Protein AF-A0A966NFG0-F1 (afdb_monomer_lite)

Radius of gyration: 23.87 Å; chains: 1; bounding box: 52×28×55 Å

Sequence (102 aa):
METLTPDTLAWAKRIGLTPERVAFLAACPKFTVCGEHMKHKRPVSDNPNKYLMRSGQKWYFRVHSKTSRDTVIPLGFDLEQARKQRDALLAELKAKKVAFTE

Secondary structure (DSSP, 8-state):
-PPPPHHHHHHHHHTT--HHHHHHHHHS-TTSS--S-GGGS---TT-TTTTEEEETTEEEEEE-BSSSPPEEEEEES-HHHHHHHHHHHHHHHHHTT--B--

pLDDT: mean 77.82, std 13.89, range [46.28, 92.75]

Structure (mmCIF, N/CA/C/O backbone):
data_AF-A0A966NFG0-F1
#
_entry.id   AF-A0A966NFG0-F1
#
loop_
_atom_site.group_PDB
_atom_site.id
_atom_site.type_symbol
_atom_site.label_atom_id
_atom_site.label_alt_id
_atom_site.label_comp_id
_atom_site.label_asym_id
_atom_site.label_entity_id
_atom_site.label_seq_id
_atom_site.pdbx_PDB_ins_code
_atom_site.Cartn_x
_atom_site.Cartn_y
_atom_site.Cartn_z
_atom_site.occupancy
_atom_site.B_iso_or_equiv
_atom_site.auth_seq_id
_atom_site.auth_comp_id
_atom_site.auth_asym_id
_atom_site.auth_atom_id
_atom_site.pdbx_PDB_model_num
ATOM 1 N N . MET A 1 1 ? -32.684 -3.497 20.726 1.00 47.69 1 MET A N 1
ATOM 2 C CA . MET A 1 1 ? -31.639 -3.500 21.766 1.00 47.69 1 MET A CA 1
ATOM 3 C C . MET A 1 1 ? -31.597 -4.899 22.333 1.00 47.69 1 MET A C 1
ATOM 5 O O . MET A 1 1 ? -32.629 -5.353 22.808 1.00 47.69 1 MET A O 1
ATOM 9 N N . GLU A 1 2 ? -30.484 -5.611 22.177 1.00 57.62 2 GLU A N 1
ATOM 10 C CA . GLU A 1 2 ? -30.348 -6.940 22.778 1.00 57.62 2 GLU A CA 1
ATOM 11 C C . GLU A 1 2 ? -30.292 -6.774 24.300 1.00 57.62 2 GLU A C 1
ATOM 13 O O . GLU A 1 2 ? -29.455 -6.046 24.832 1.00 57.62 2 GLU A O 1
ATOM 18 N N . THR A 1 3 ? -31.241 -7.379 25.007 1.00 69.81 3 THR A N 1
ATOM 19 C CA . THR A 1 3 ? -31.259 -7.420 26.470 1.00 69.81 3 THR A CA 1
ATOM 20 C C . THR A 1 3 ? -30.075 -8.242 26.964 1.00 69.81 3 THR A C 1
ATOM 22 O O . THR A 1 3 ? -29.937 -9.407 26.593 1.00 69.81 3 THR A O 1
ATOM 25 N N . LEU A 1 4 ? -29.222 -7.637 27.797 1.00 74.50 4 LEU A N 1
ATOM 26 C CA . LEU A 1 4 ? -28.070 -8.308 28.401 1.00 74.50 4 LEU A CA 1
ATOM 27 C C . LEU A 1 4 ? -28.524 -9.556 29.162 1.00 74.50 4 LEU A C 1
ATOM 29 O O . LEU A 1 4 ? -29.369 -9.473 30.053 1.00 74.50 4 LEU A O 1
ATOM 33 N N . THR A 1 5 ? -27.952 -10.707 28.819 1.00 86.12 5 THR A N 1
ATOM 34 C CA . THR A 1 5 ? -28.280 -11.964 29.497 1.00 86.12 5 THR A CA 1
ATOM 35 C C . THR A 1 5 ? -27.640 -12.022 30.893 1.00 86.12 5 THR A C 1
ATOM 37 O O . THR A 1 5 ? -26.601 -11.386 31.121 1.00 86.12 5 THR A O 1
ATOM 40 N N . PRO A 1 6 ? -28.204 -12.803 31.836 1.00 85.38 6 PRO A N 1
ATOM 41 C CA . PRO A 1 6 ? -27.609 -13.013 33.158 1.00 85.38 6 PRO A CA 1
ATOM 42 C C . PRO A 1 6 ? -26.161 -13.523 33.092 1.00 85.38 6 PRO A C 1
ATOM 44 O O . PRO A 1 6 ? -25.313 -13.080 33.868 1.00 85.38 6 PRO A O 1
ATOM 47 N N . ASP A 1 7 ? -25.853 -14.374 32.111 1.00 85.69 7 ASP A N 1
ATOM 48 C CA . ASP A 1 7 ? -24.506 -14.908 31.889 1.00 85.69 7 ASP A CA 1
ATOM 49 C C . ASP A 1 7 ? -23.513 -13.814 31.474 1.00 85.69 7 ASP A C 1
ATOM 51 O O . ASP A 1 7 ? -22.372 -13.78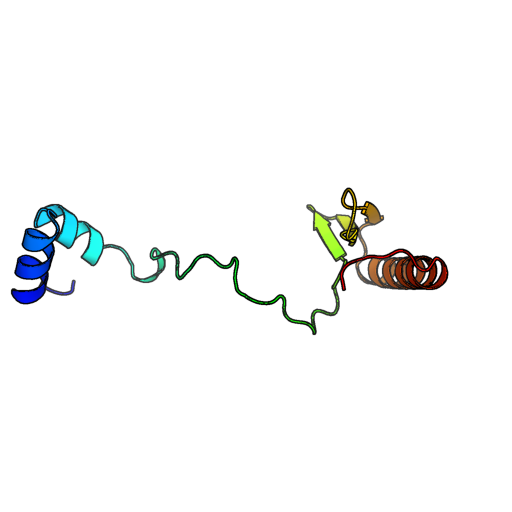4 31.944 1.00 85.69 7 ASP A O 1
ATOM 55 N N . THR A 1 8 ? -23.952 -12.855 30.650 1.00 83.88 8 THR A N 1
ATOM 56 C CA . THR A 1 8 ? -23.137 -11.696 30.256 1.00 83.88 8 THR A CA 1
ATOM 57 C C . THR A 1 8 ? -22.796 -10.819 31.461 1.00 83.88 8 THR A C 1
ATOM 59 O O . THR A 1 8 ? -21.660 -10.357 31.586 1.00 83.88 8 THR A O 1
ATOM 62 N N . LEU A 1 9 ? -23.747 -10.620 32.379 1.00 85.69 9 LEU A N 1
ATOM 63 C CA . LEU A 1 9 ? -23.530 -9.846 33.606 1.00 85.69 9 LEU A CA 1
ATOM 64 C C . LEU A 1 9 ? -22.605 -10.574 34.593 1.00 85.69 9 LEU A C 1
ATOM 66 O O . LEU A 1 9 ? -21.736 -9.943 35.200 1.00 85.69 9 LEU A O 1
ATOM 70 N N . ALA A 1 10 ? -22.735 -11.897 34.720 1.00 88.00 10 ALA A N 1
ATOM 71 C CA . ALA A 1 10 ? -21.852 -12.714 35.551 1.00 88.00 10 ALA A CA 1
ATOM 72 C C . ALA A 1 10 ? -20.404 -12.703 35.029 1.00 88.00 10 ALA A C 1
ATOM 74 O O . ALA A 1 10 ? -19.460 -12.491 35.798 1.00 88.00 10 ALA A O 1
ATOM 75 N N . TRP A 1 11 ? -20.223 -12.856 33.712 1.00 90.00 11 TRP A N 1
ATOM 76 C CA . TRP A 1 11 ? -18.921 -12.716 33.063 1.00 90.00 11 TRP A CA 1
ATOM 77 C C . TRP A 1 11 ? -18.331 -11.318 33.275 1.00 90.00 11 TRP A C 1
ATOM 79 O O . TRP A 1 11 ? -17.175 -11.206 33.684 1.00 90.00 11 TRP A O 1
ATOM 89 N N . ALA A 1 12 ? -19.123 -10.265 33.058 1.00 86.38 12 ALA A N 1
ATOM 90 C CA . ALA A 1 12 ? -18.682 -8.882 33.199 1.00 86.38 12 ALA A CA 1
ATOM 91 C C . ALA A 1 12 ? -18.201 -8.566 34.618 1.00 86.38 12 ALA A C 1
ATOM 93 O O . ALA A 1 12 ? -17.131 -7.981 34.792 1.00 86.38 12 ALA A O 1
ATOM 94 N N . LYS A 1 13 ? -18.939 -9.029 35.634 1.00 89.31 13 LYS A N 1
ATOM 95 C CA . LYS A 1 13 ? -18.539 -8.888 37.038 1.00 89.31 13 LYS A CA 1
ATOM 96 C C . LYS A 1 13 ? -17.199 -9.576 37.310 1.00 89.31 13 LYS A C 1
ATOM 98 O O . LYS A 1 13 ? -16.355 -9.006 37.996 1.00 89.31 13 LYS A O 1
ATOM 103 N N . ARG A 1 14 ? -16.977 -10.768 36.743 1.00 87.81 14 ARG A N 1
ATOM 104 C CA . ARG A 1 14 ? -15.728 -11.532 36.907 1.00 87.81 14 ARG A CA 1
ATOM 105 C C . ARG A 1 14 ? -14.503 -10.798 36.357 1.00 87.81 14 ARG A C 1
ATOM 107 O O . ARG A 1 14 ? -13.420 -10.945 36.909 1.00 87.81 14 ARG A O 1
ATOM 114 N N . ILE A 1 15 ? -14.666 -10.019 35.290 1.00 87.75 15 ILE A N 1
ATOM 115 C CA . ILE A 1 15 ? -13.575 -9.253 34.666 1.00 87.75 15 ILE A CA 1
ATOM 116 C C . ILE A 1 15 ? -13.520 -7.784 35.123 1.00 87.75 15 ILE A C 1
ATOM 118 O O . ILE A 1 15 ? -12.768 -6.997 34.556 1.00 87.75 15 ILE A O 1
ATOM 122 N N . GLY A 1 16 ? -14.310 -7.407 36.135 1.00 88.81 16 GLY A N 1
ATOM 123 C CA . GLY A 1 16 ? -14.290 -6.066 36.727 1.00 88.81 16 GLY A CA 1
ATOM 124 C C . GLY A 1 16 ? -15.015 -4.985 35.918 1.00 88.81 16 GLY A C 1
ATOM 125 O O . GLY A 1 16 ? -14.725 -3.803 36.086 1.00 88.81 16 GLY A O 1
ATOM 126 N N . LEU A 1 17 ? -15.949 -5.354 35.037 1.00 87.44 17 LEU A N 1
ATOM 127 C CA . LEU A 1 17 ? -16.788 -4.396 34.314 1.00 87.44 17 LEU A CA 1
ATOM 128 C C . LEU A 1 17 ? -18.089 -4.117 35.074 1.00 87.44 17 LEU A C 1
ATOM 130 O O . LEU A 1 17 ? -18.750 -5.031 35.569 1.00 87.44 17 LEU A O 1
ATOM 134 N N . THR A 1 18 ? -18.486 -2.845 35.119 1.00 87.62 18 THR A N 1
ATOM 135 C CA . THR A 1 18 ? -19.783 -2.434 35.667 1.00 87.62 18 THR A CA 1
ATOM 136 C C . THR A 1 18 ? -20.917 -2.744 34.679 1.00 87.62 18 THR A C 1
ATOM 138 O O . THR A 1 18 ? -20.693 -2.703 33.465 1.00 87.62 18 THR A O 1
ATOM 141 N N . PRO A 1 19 ? -22.150 -3.008 35.154 1.00 83.31 19 PRO A N 1
ATOM 142 C CA . PRO A 1 19 ? -23.297 -3.274 34.277 1.00 83.31 19 PRO A CA 1
ATOM 143 C C . PRO A 1 19 ? -23.554 -2.160 33.252 1.00 83.31 19 PRO A C 1
ATOM 145 O O . PRO A 1 19 ? -23.838 -2.440 32.090 1.00 83.31 19 PRO A O 1
ATOM 148 N N . GLU A 1 20 ? -23.373 -0.899 33.651 1.00 82.06 20 GLU A N 1
ATOM 149 C CA . GLU A 1 20 ? -23.507 0.276 32.778 1.00 82.06 20 GLU A CA 1
ATOM 150 C C . GLU A 1 20 ? -22.507 0.253 31.616 1.00 82.06 20 GLU A C 1
ATOM 152 O O . GLU A 1 20 ? -22.863 0.520 30.468 1.00 82.06 20 GLU A O 1
ATOM 157 N N . ARG A 1 21 ? -21.255 -0.133 31.892 1.00 81.56 21 ARG A N 1
ATOM 158 C CA . ARG A 1 21 ? -20.209 -0.241 30.870 1.00 81.56 21 ARG A CA 1
ATOM 159 C C . ARG A 1 21 ? -20.505 -1.363 29.879 1.00 81.56 21 ARG A C 1
ATOM 161 O O . ARG A 1 21 ? -20.220 -1.218 28.696 1.00 81.56 21 ARG A O 1
ATOM 168 N N . VAL A 1 22 ? -21.101 -2.460 30.338 1.00 84.38 22 VAL A N 1
ATOM 169 C CA . VAL A 1 22 ? -21.525 -3.570 29.473 1.00 84.38 22 VAL A CA 1
ATOM 170 C C . VAL A 1 22 ? -22.706 -3.157 28.598 1.00 84.38 22 VAL A C 1
ATOM 172 O O . VAL A 1 22 ? -22.699 -3.448 27.406 1.00 84.38 22 VAL A O 1
ATOM 175 N N . ALA A 1 23 ? -23.682 -2.435 29.155 1.00 82.00 23 ALA A N 1
ATOM 176 C CA . ALA A 1 23 ? -24.814 -1.904 28.397 1.00 82.00 23 ALA A CA 1
ATOM 177 C C . ALA A 1 23 ? -24.355 -0.920 27.314 1.00 82.00 23 ALA A C 1
ATOM 179 O O . ALA A 1 23 ? -24.811 -1.008 26.178 1.00 82.00 23 ALA A O 1
ATOM 180 N N . PHE A 1 24 ? -23.390 -0.052 27.632 1.00 81.12 24 PHE A N 1
ATOM 181 C CA . PHE A 1 24 ? -22.753 0.831 26.656 1.00 81.12 24 PHE A CA 1
ATOM 182 C C . PHE A 1 24 ? -22.064 0.048 25.526 1.00 81.12 24 PHE A C 1
ATOM 184 O O . PHE A 1 24 ? -22.287 0.334 24.353 1.00 81.12 24 PHE A O 1
ATOM 191 N N . LEU A 1 25 ? -21.273 -0.978 25.863 1.00 77.00 25 LEU A N 1
ATOM 192 C CA . LEU A 1 25 ? -20.577 -1.812 24.876 1.00 77.00 25 LEU A CA 1
ATOM 193 C C . LEU A 1 25 ? -21.538 -2.638 24.008 1.00 77.00 25 LEU A C 1
ATOM 195 O O . LEU A 1 25 ? -21.275 -2.817 22.824 1.00 77.00 25 LEU A O 1
ATOM 199 N N . ALA A 1 26 ? -22.649 -3.117 24.570 1.00 76.94 26 ALA A N 1
ATOM 200 C CA . ALA A 1 26 ? -23.686 -3.836 23.830 1.00 76.94 26 ALA A CA 1
ATOM 201 C C . ALA A 1 26 ? -24.543 -2.906 22.954 1.00 76.94 26 ALA A C 1
ATOM 203 O O . ALA A 1 26 ? -25.054 -3.327 21.918 1.00 76.94 26 ALA A O 1
ATOM 204 N N . ALA A 1 27 ? -24.692 -1.639 23.351 1.00 77.00 27 ALA A N 1
ATOM 205 C CA . ALA A 1 27 ? -25.375 -0.615 22.567 1.00 77.00 27 ALA A CA 1
ATOM 206 C C . ALA A 1 27 ? -24.513 -0.065 21.417 1.00 77.00 27 ALA A C 1
ATOM 208 O O . ALA A 1 27 ? -25.058 0.545 20.494 1.00 77.00 27 ALA A O 1
ATOM 209 N N . CYS A 1 28 ? -23.189 -0.270 21.443 1.00 71.38 28 CYS A N 1
ATOM 210 C CA . CYS A 1 28 ? -22.325 0.120 20.334 1.00 71.38 28 CYS A CA 1
ATOM 211 C C . CYS A 1 28 ? -22.760 -0.594 19.040 1.00 71.38 28 CYS A C 1
ATOM 213 O O . CYS A 1 28 ? -22.875 -1.822 19.021 1.00 71.38 28 CYS A O 1
ATOM 215 N N . PRO A 1 29 ? -22.966 0.143 17.931 1.00 65.06 29 PRO A N 1
ATOM 216 C CA . PRO A 1 29 ? -23.272 -0.459 16.644 1.00 65.06 29 PRO A CA 1
ATOM 217 C C . PRO A 1 29 ? -22.207 -1.496 16.293 1.00 65.06 29 PRO A C 1
ATOM 219 O O . PRO A 1 29 ? -21.015 -1.210 16.353 1.00 65.06 29 PRO A O 1
ATOM 222 N N . LYS A 1 30 ? -22.627 -2.688 15.865 1.00 57.03 30 LYS A N 1
ATOM 223 C CA . LYS A 1 30 ? -21.762 -3.822 15.479 1.00 57.03 30 LYS A CA 1
ATOM 224 C C . LYS A 1 30 ? -20.597 -3.448 14.535 1.00 57.03 30 LYS A C 1
ATOM 226 O O . LYS A 1 30 ? -19.612 -4.174 14.457 1.00 57.03 30 LYS A O 1
ATOM 231 N N . PHE A 1 31 ? -20.694 -2.311 13.845 1.00 49.25 31 PHE A N 1
ATOM 232 C CA . PHE A 1 31 ? -19.705 -1.771 12.911 1.00 49.25 31 PHE A CA 1
ATOM 233 C C . PHE A 1 31 ? -18.619 -0.875 13.541 1.00 49.25 31 PHE A C 1
ATOM 235 O O . PHE A 1 31 ? -17.700 -0.479 12.831 1.00 49.25 31 PHE A O 1
ATOM 242 N N . THR A 1 32 ? -18.686 -0.545 14.837 1.00 52.50 32 THR A N 1
ATOM 243 C CA . THR A 1 32 ? -17.622 0.207 15.542 1.00 52.50 32 THR A CA 1
ATOM 244 C C . THR A 1 32 ? -16.611 -0.700 16.241 1.00 52.50 32 THR A C 1
ATOM 246 O O . THR A 1 32 ? -15.635 -0.217 16.813 1.00 52.50 32 THR A O 1
ATOM 249 N N . VAL A 1 33 ? -16.811 -2.019 16.191 1.00 52.75 33 VAL A N 1
ATOM 250 C CA . VAL A 1 33 ? -15.781 -2.987 16.566 1.00 52.75 33 VAL A CA 1
ATOM 251 C C . VAL A 1 33 ? -14.722 -2.954 15.467 1.00 52.75 33 VAL A C 1
ATOM 253 O O . VAL A 1 33 ? -14.972 -3.404 14.350 1.00 52.75 33 VAL A O 1
ATOM 256 N N . CYS A 1 34 ? -13.539 -2.409 15.760 1.00 49.72 34 CYS A N 1
ATOM 257 C CA . CYS A 1 34 ? -12.365 -2.595 14.907 1.00 49.72 34 CYS A CA 1
ATOM 258 C C . CYS A 1 34 ? -12.070 -4.101 14.829 1.00 49.72 34 CYS A C 1
ATOM 260 O O . CYS A 1 34 ? -11.436 -4.663 15.720 1.00 49.72 34 CYS A O 1
ATOM 262 N N . GLY A 1 35 ? -12.584 -4.767 13.794 1.00 46.28 35 GLY A N 1
ATOM 263 C CA . GLY A 1 35 ? -12.317 -6.174 13.531 1.00 46.28 35 GLY A CA 1
ATOM 264 C C . GLY A 1 35 ? -10.846 -6.355 13.191 1.00 46.28 35 GLY A C 1
ATOM 265 O O . GLY A 1 35 ? -10.451 -6.004 12.088 1.00 46.28 35 GLY A O 1
ATOM 266 N N . GLU A 1 36 ? -10.086 -6.882 14.154 1.00 54.53 36 GLU A N 1
ATOM 267 C CA . GLU A 1 36 ? -8.663 -7.239 14.094 1.00 54.53 36 GLU A CA 1
ATOM 268 C C . GLU A 1 36 ? -7.697 -6.151 13.577 1.00 54.53 36 GLU A C 1
ATOM 270 O O . GLU A 1 36 ? -7.950 -5.365 12.665 1.00 54.53 36 GLU A O 1
ATOM 275 N N . HIS A 1 37 ? -6.489 -6.118 14.139 1.00 55.72 37 HIS A N 1
ATOM 276 C CA . HIS A 1 37 ? -5.418 -5.327 13.545 1.00 55.72 37 HIS A CA 1
ATOM 277 C C . HIS A 1 37 ? -5.152 -5.862 12.127 1.00 55.72 37 HIS A C 1
ATOM 279 O O . HIS A 1 37 ? -4.583 -6.940 11.968 1.00 55.72 37 HIS A O 1
ATOM 285 N N . MET A 1 38 ? -5.485 -5.089 11.084 1.00 55.72 38 MET A N 1
ATOM 286 C CA . MET A 1 38 ? -5.227 -5.435 9.670 1.00 55.72 38 MET A CA 1
ATOM 287 C C . MET A 1 38 ? -3.734 -5.633 9.322 1.00 55.72 38 MET A C 1
ATOM 289 O O . MET A 1 38 ? -3.395 -5.825 8.158 1.00 55.72 38 MET A O 1
ATOM 293 N N . LYS A 1 39 ? -2.833 -5.640 10.315 1.00 55.44 39 LYS A N 1
ATOM 294 C CA . LYS A 1 39 ? -1.404 -5.947 10.182 1.00 55.44 39 LYS A CA 1
ATOM 295 C C . LYS A 1 39 ? -1.126 -7.304 9.522 1.00 55.44 39 LYS A C 1
ATOM 297 O O . LYS A 1 39 ? -0.061 -7.453 8.937 1.00 55.44 39 LYS A O 1
ATOM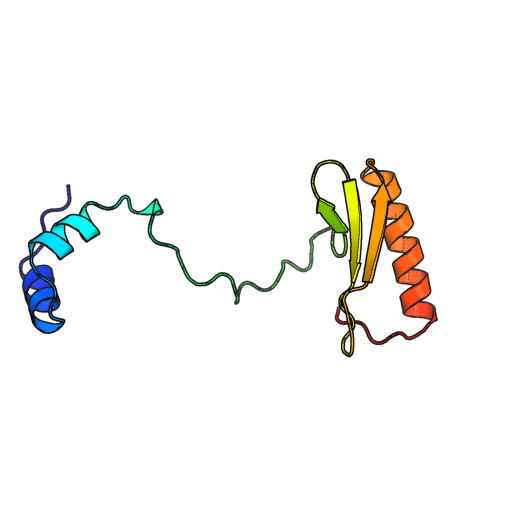 302 N N . HIS A 1 40 ? -2.045 -8.271 9.606 1.00 51.06 40 HIS A N 1
ATOM 303 C CA . HIS A 1 40 ? -1.820 -9.639 9.113 1.00 51.06 40 HIS A CA 1
ATOM 304 C C . HIS A 1 40 ? -2.507 -9.969 7.783 1.00 51.06 40 HIS A C 1
ATOM 306 O O . HIS A 1 40 ? -2.292 -11.059 7.250 1.00 51.06 40 HIS A O 1
ATOM 312 N N . LYS A 1 41 ? -3.305 -9.057 7.208 1.00 56.09 41 LYS A N 1
ATOM 313 C CA . LYS A 1 41 ? -3.843 -9.287 5.863 1.00 56.09 41 LYS A CA 1
ATOM 314 C C . LYS A 1 41 ? -2.688 -9.199 4.870 1.00 56.09 41 LYS A C 1
ATOM 316 O O . LYS A 1 41 ? -2.149 -8.119 4.638 1.00 56.09 41 LYS A O 1
ATOM 321 N N . ARG A 1 42 ? -2.297 -10.347 4.302 1.00 54.53 42 ARG A N 1
ATOM 322 C CA . ARG A 1 42 ? -1.332 -10.387 3.199 1.00 54.53 42 ARG A CA 1
ATOM 323 C C . ARG A 1 42 ? -1.857 -9.468 2.089 1.00 54.53 42 ARG A C 1
ATOM 325 O O . ARG A 1 42 ? -3.023 -9.613 1.715 1.00 54.53 42 ARG A O 1
ATOM 332 N N . PRO A 1 43 ? -1.057 -8.510 1.592 1.00 56.53 43 PRO A N 1
ATOM 333 C CA . PRO A 1 43 ? -1.473 -7.685 0.471 1.00 56.53 43 PRO A CA 1
ATOM 334 C C . PRO A 1 43 ? -1.824 -8.604 -0.700 1.00 56.53 43 PRO A C 1
ATOM 336 O O . PRO A 1 43 ? -1.067 -9.517 -1.027 1.00 56.53 43 PRO A O 1
ATOM 339 N N . VAL A 1 44 ? -3.005 -8.388 -1.279 1.00 58.62 44 VAL A N 1
ATOM 340 C CA . VAL A 1 44 ? -3.517 -9.167 -2.410 1.00 58.62 44 VAL A CA 1
ATOM 341 C C . VAL A 1 44 ? -2.490 -9.081 -3.541 1.00 58.62 44 VAL A C 1
ATOM 343 O O . VAL A 1 44 ? -2.211 -7.990 -4.043 1.00 58.62 44 VAL A O 1
ATOM 346 N N . SER A 1 45 ? -1.891 -10.221 -3.897 1.00 58.16 45 SER A N 1
ATOM 347 C CA . SER A 1 45 ? -0.804 -10.316 -4.882 1.00 58.16 45 SER A CA 1
ATOM 348 C C . SER A 1 45 ? -1.218 -9.859 -6.282 1.00 58.16 45 SER A C 1
ATOM 350 O O . SER A 1 45 ? -0.357 -9.452 -7.054 1.00 58.16 45 SER A O 1
ATOM 352 N N . ASP A 1 46 ? -2.522 -9.846 -6.567 1.00 66.06 46 ASP A N 1
ATOM 353 C CA . ASP A 1 46 ? -3.098 -9.495 -7.870 1.00 66.06 46 ASP A CA 1
ATOM 354 C C . ASP A 1 46 ? -3.443 -8.010 -8.029 1.00 66.06 46 ASP A C 1
ATOM 356 O O . ASP A 1 46 ? -4.178 -7.635 -8.939 1.00 66.06 46 ASP A O 1
ATOM 360 N N . ASN A 1 47 ? -2.944 -7.124 -7.161 1.00 76.56 47 ASN A N 1
ATOM 361 C CA . ASN A 1 47 ? -3.180 -5.695 -7.350 1.00 76.56 47 ASN A CA 1
ATOM 362 C C . ASN A 1 47 ? -2.431 -5.189 -8.606 1.00 76.56 47 ASN A C 1
ATOM 364 O O . ASN A 1 47 ? -1.201 -5.079 -8.570 1.00 76.56 47 ASN A O 1
ATOM 368 N N . PRO A 1 48 ? -3.131 -4.770 -9.683 1.00 77.00 48 PRO A N 1
ATOM 369 C CA . PRO A 1 48 ? -2.489 -4.270 -10.902 1.00 77.00 48 PRO A CA 1
ATOM 370 C C . PRO A 1 48 ? -1.735 -2.954 -10.677 1.00 77.00 48 PRO A C 1
ATOM 372 O O . PRO A 1 48 ? -0.973 -2.523 -11.539 1.00 77.00 48 PRO A O 1
ATOM 375 N N . ASN A 1 49 ? -1.936 -2.308 -9.527 1.00 82.56 49 ASN A N 1
ATOM 376 C CA . ASN A 1 49 ? -1.266 -1.088 -9.096 1.00 82.56 49 ASN A CA 1
ATOM 377 C C . ASN A 1 49 ? -0.228 -1.360 -7.992 1.00 82.56 49 ASN A C 1
ATOM 379 O O . ASN A 1 49 ? 0.112 -0.457 -7.228 1.00 82.56 49 ASN A O 1
ATOM 383 N N . LYS A 1 50 ? 0.295 -2.589 -7.884 1.00 81.56 50 LYS A N 1
ATOM 384 C CA . LYS A 1 50 ? 1.439 -2.889 -7.011 1.00 81.56 50 LYS A CA 1
ATOM 385 C C . LYS A 1 50 ? 2.586 -1.907 -7.302 1.00 81.56 50 LYS A C 1
ATOM 387 O O . LYS A 1 50 ? 2.831 -1.571 -8.462 1.00 81.56 50 LYS A O 1
ATOM 392 N N . TYR A 1 51 ? 3.235 -1.417 -6.245 1.00 86.69 51 TYR A N 1
ATOM 393 C CA . TYR A 1 51 ? 4.261 -0.358 -6.271 1.00 86.69 51 TYR A CA 1
ATOM 394 C C . TYR A 1 51 ? 3.783 1.039 -6.702 1.00 86.69 51 TYR A C 1
ATOM 396 O O . TYR A 1 51 ? 4.604 1.946 -6.816 1.00 86.69 51 TYR A O 1
ATOM 404 N N . LEU A 1 52 ? 2.477 1.249 -6.906 1.00 89.62 52 LEU A N 1
ATOM 405 C CA . LEU A 1 52 ? 1.897 2.580 -7.079 1.00 89.62 52 LEU A CA 1
ATOM 406 C C . LEU A 1 52 ? 1.236 3.034 -5.780 1.00 89.62 52 LEU A C 1
ATOM 408 O O . LEU A 1 52 ? 0.360 2.369 -5.230 1.00 89.62 52 LEU A O 1
ATOM 412 N N . MET A 1 53 ? 1.634 4.210 -5.315 1.00 89.94 53 MET A N 1
ATOM 413 C CA . MET A 1 53 ? 1.013 4.919 -4.208 1.00 89.94 53 MET A CA 1
ATOM 414 C C . MET A 1 53 ? 0.291 6.152 -4.753 1.00 89.94 53 MET A C 1
ATOM 416 O O . MET A 1 53 ? 0.877 6.952 -5.480 1.00 89.94 53 MET A O 1
ATOM 420 N N . ARG A 1 54 ? -0.977 6.329 -4.373 1.00 89.88 54 ARG A N 1
ATOM 421 C CA . ARG A 1 54 ? -1.720 7.565 -4.636 1.00 89.88 54 ARG A CA 1
ATOM 422 C C . ARG A 1 54 ? -1.601 8.489 -3.432 1.00 89.88 54 ARG A C 1
ATOM 424 O O . ARG A 1 54 ? -1.909 8.078 -2.317 1.00 89.88 54 ARG A O 1
ATOM 431 N N . SER A 1 55 ? -1.202 9.734 -3.662 1.00 89.56 55 SER A N 1
ATOM 432 C CA . SER A 1 55 ? -1.286 10.801 -2.664 1.00 89.56 55 SER A CA 1
ATOM 433 C C . SER A 1 55 ? -1.975 12.004 -3.300 1.00 89.56 55 SER A C 1
ATOM 435 O O . SER A 1 55 ? -1.471 12.602 -4.254 1.00 89.56 55 SER A O 1
ATOM 437 N N . GLY A 1 56 ? -3.192 12.301 -2.837 1.00 89.62 56 GLY A N 1
ATOM 438 C CA . GLY A 1 56 ? -4.082 13.261 -3.489 1.00 89.62 56 GLY A CA 1
ATOM 439 C C . GLY A 1 56 ? -4.410 12.862 -4.935 1.00 89.62 56 GLY A C 1
ATOM 440 O O . GLY A 1 56 ? -4.952 11.784 -5.198 1.00 89.62 56 GLY A O 1
ATOM 441 N N . GLN A 1 57 ? -4.086 13.747 -5.880 1.00 89.50 57 GLN A N 1
ATOM 442 C CA . GLN A 1 57 ? -4.277 13.525 -7.321 1.00 89.50 57 GLN A CA 1
ATOM 443 C C . GLN A 1 57 ? -3.031 12.962 -8.025 1.00 89.50 57 GLN A C 1
ATOM 445 O O . GLN A 1 57 ? -3.092 12.669 -9.213 1.00 89.50 57 GLN A O 1
ATOM 450 N N . LYS A 1 58 ? -1.904 12.818 -7.317 1.00 92.06 58 LYS A N 1
ATOM 451 C CA . LYS A 1 58 ? -0.638 12.364 -7.897 1.00 92.06 58 LYS A CA 1
ATOM 452 C C . LYS A 1 58 ? -0.378 10.890 -7.598 1.00 92.06 58 LYS A C 1
ATOM 454 O O . LYS A 1 58 ? -0.666 10.391 -6.504 1.00 92.06 58 LYS A O 1
ATOM 459 N N . TRP A 1 59 ? 0.220 10.227 -8.574 1.00 92.75 59 TRP A N 1
ATOM 460 C CA . TRP A 1 59 ? 0.748 8.878 -8.503 1.00 92.75 59 TRP A CA 1
ATOM 461 C C . TRP A 1 59 ? 2.246 8.906 -8.250 1.00 92.75 59 TRP A C 1
ATOM 463 O O . TRP A 1 59 ? 2.985 9.721 -8.807 1.00 92.75 59 TRP A O 1
ATOM 473 N N . TYR A 1 60 ? 2.680 7.981 -7.408 1.00 91.50 60 TYR A N 1
ATOM 474 C CA . TYR A 1 60 ? 4.062 7.799 -7.012 1.00 91.50 60 TYR A CA 1
ATOM 475 C C . TYR A 1 60 ? 4.433 6.332 -7.165 1.00 91.50 60 TYR A C 1
ATOM 477 O O . TYR A 1 60 ? 3.659 5.448 -6.800 1.00 91.50 60 TYR A O 1
ATOM 485 N N . PHE A 1 61 ? 5.633 6.072 -7.657 1.00 91.69 61 PHE A N 1
ATOM 486 C CA . PHE A 1 61 ? 6.274 4.778 -7.551 1.00 91.69 61 PHE A CA 1
ATOM 487 C C . PHE A 1 61 ? 6.848 4.635 -6.147 1.00 91.69 61 PHE A C 1
ATOM 489 O O . PHE A 1 61 ? 7.641 5.481 -5.737 1.00 91.69 61 PHE A O 1
ATOM 496 N N . ARG A 1 62 ? 6.464 3.591 -5.414 1.00 88.88 62 ARG A N 1
ATOM 497 C CA . ARG A 1 62 ? 7.013 3.285 -4.091 1.00 88.88 62 ARG A CA 1
ATOM 498 C C . ARG A 1 62 ? 7.532 1.859 -4.058 1.00 88.88 62 ARG A C 1
ATOM 500 O O . ARG A 1 62 ? 6.764 0.915 -4.242 1.00 88.88 62 ARG A O 1
ATOM 507 N N . VAL A 1 63 ? 8.817 1.715 -3.755 1.00 87.69 63 VAL A N 1
ATOM 508 C CA . VAL A 1 63 ? 9.455 0.418 -3.516 1.00 87.69 63 VAL A CA 1
ATOM 509 C C . VAL A 1 63 ? 10.159 0.443 -2.171 1.00 87.69 63 VAL A C 1
ATOM 511 O O . VAL A 1 63 ? 10.881 1.386 -1.839 1.00 87.69 63 VAL A O 1
ATOM 514 N N . HIS A 1 64 ? 9.938 -0.623 -1.411 1.00 81.50 64 HIS A N 1
ATOM 515 C CA . HIS A 1 64 ? 10.616 -0.879 -0.153 1.00 81.50 64 HIS A CA 1
ATOM 516 C C . HIS A 1 64 ? 11.917 -1.633 -0.437 1.00 81.50 64 HIS A C 1
ATOM 518 O O . HIS A 1 64 ? 11.916 -2.709 -1.039 1.00 81.50 64 HIS A O 1
ATOM 524 N N . SER A 1 65 ? 13.042 -1.053 -0.031 1.00 75.94 65 SER A N 1
ATOM 525 C CA . SER A 1 65 ? 14.316 -1.769 -0.050 1.00 75.94 65 SER A CA 1
ATOM 526 C C . SER A 1 65 ? 14.367 -2.755 1.120 1.00 75.94 65 SER A C 1
ATOM 528 O O . SER A 1 65 ? 13.837 -2.468 2.192 1.00 75.94 65 SER A O 1
ATOM 530 N N . LYS A 1 66 ? 15.038 -3.906 0.952 1.00 70.00 66 LYS A N 1
ATOM 531 C CA . LYS A 1 66 ? 15.258 -4.854 2.064 1.00 70.00 66 LYS A CA 1
ATOM 532 C C . LYS A 1 66 ? 16.129 -4.273 3.178 1.00 70.00 66 LYS A C 1
ATOM 534 O O . LYS A 1 66 ? 16.038 -4.717 4.316 1.00 70.00 66 LYS A O 1
ATOM 539 N N . THR A 1 67 ? 17.004 -3.332 2.842 1.00 65.94 67 THR A N 1
ATOM 540 C CA . THR A 1 67 ? 18.110 -2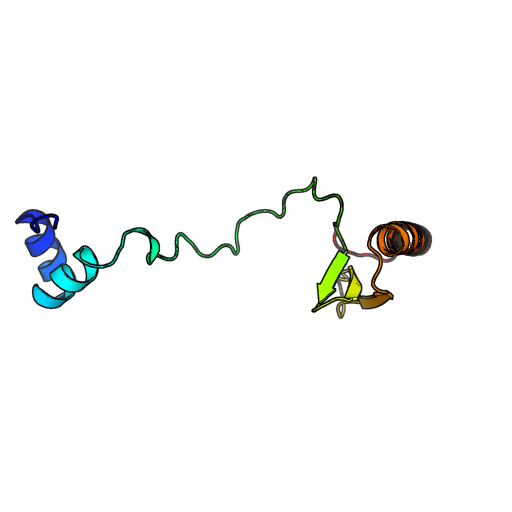.895 3.705 1.00 65.94 67 THR A CA 1
ATOM 541 C C . THR A 1 67 ? 18.088 -1.404 4.023 1.00 65.94 67 THR A C 1
ATOM 543 O O . THR A 1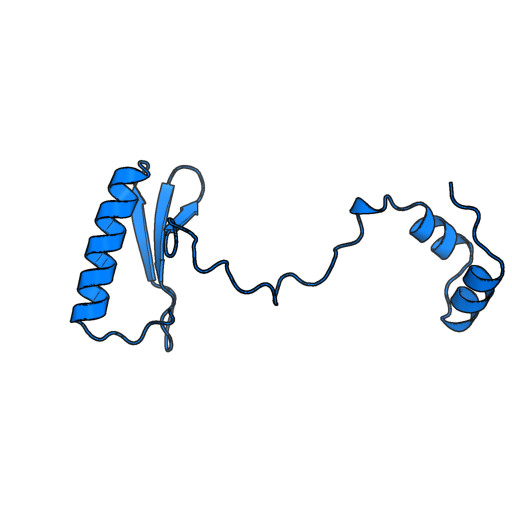 67 ? 18.925 -0.940 4.791 1.00 65.94 67 THR A O 1
ATOM 546 N N . SER A 1 68 ? 17.182 -0.628 3.421 1.00 69.81 68 SER A N 1
ATOM 547 C CA . SER A 1 68 ? 17.242 0.834 3.477 1.00 69.81 68 SER A CA 1
ATOM 548 C C . SER A 1 68 ? 15.867 1.493 3.340 1.00 69.81 68 SER A C 1
ATOM 550 O O . SER A 1 68 ? 14.831 0.834 3.334 1.00 69.81 68 SER A O 1
ATOM 552 N N . ARG A 1 69 ? 15.892 2.823 3.236 1.00 76.56 69 ARG A N 1
ATOM 553 C CA . ARG A 1 69 ? 14.751 3.720 3.075 1.00 76.56 69 ARG A CA 1
ATOM 554 C C . ARG A 1 69 ? 13.928 3.386 1.835 1.00 76.56 69 ARG A C 1
ATOM 556 O O . ARG A 1 69 ? 14.447 2.961 0.801 1.00 76.56 69 ARG A O 1
ATOM 563 N N . ASP A 1 70 ? 12.641 3.674 1.952 1.00 80.94 70 ASP A N 1
ATOM 564 C CA . ASP A 1 70 ? 11.697 3.601 0.848 1.00 80.94 70 ASP A CA 1
ATOM 565 C C . ASP A 1 70 ? 12.101 4.569 -0.260 1.00 80.94 70 ASP A C 1
ATOM 567 O O . ASP A 1 70 ? 12.355 5.751 -0.016 1.00 80.94 70 ASP A O 1
ATOM 571 N N . THR A 1 71 ? 12.120 4.069 -1.492 1.00 84.44 71 THR A N 1
ATOM 572 C CA . THR A 1 71 ? 12.277 4.919 -2.671 1.00 84.44 71 THR A CA 1
ATOM 573 C C . THR A 1 71 ? 10.893 5.336 -3.137 1.00 84.44 71 THR A C 1
ATOM 575 O O . THR A 1 71 ? 10.063 4.477 -3.436 1.00 84.44 71 THR A O 1
ATOM 578 N N . VAL A 1 72 ? 10.647 6.647 -3.180 1.00 88.81 72 VAL A N 1
ATOM 579 C CA . VAL A 1 72 ? 9.382 7.233 -3.632 1.00 88.81 72 VAL A CA 1
ATOM 580 C C . VAL A 1 72 ? 9.663 8.202 -4.777 1.00 88.81 72 VAL A C 1
ATOM 582 O O . VAL A 1 72 ? 10.338 9.208 -4.573 1.00 88.81 72 VAL A O 1
ATOM 585 N N . ILE A 1 73 ? 9.153 7.909 -5.974 1.00 89.94 73 ILE A N 1
ATOM 586 C CA . ILE A 1 73 ? 9.376 8.714 -7.186 1.00 89.94 73 ILE A CA 1
ATOM 587 C C . ILE A 1 73 ? 8.022 9.208 -7.712 1.00 89.94 73 ILE A C 1
ATOM 589 O O . ILE A 1 73 ? 7.122 8.390 -7.894 1.00 89.94 73 ILE A O 1
ATOM 593 N N . PRO A 1 74 ? 7.826 10.516 -7.952 1.00 92.56 74 PRO A N 1
ATOM 594 C CA . PRO A 1 74 ? 6.591 11.022 -8.549 1.00 92.56 74 PRO A CA 1
ATOM 595 C C . PRO A 1 74 ? 6.469 10.586 -10.018 1.00 92.56 74 PRO A C 1
ATOM 597 O O . PRO A 1 74 ? 7.410 10.750 -10.786 1.00 92.56 74 PRO A O 1
ATOM 600 N N . LEU A 1 75 ? 5.300 10.070 -10.405 1.00 90.81 75 LEU A N 1
ATOM 601 C CA . LEU A 1 75 ? 5.005 9.591 -11.766 1.00 90.81 75 LEU A CA 1
ATOM 602 C C . LEU A 1 75 ? 4.037 10.503 -12.536 1.00 90.81 75 LEU A C 1
ATOM 604 O O . LEU A 1 75 ? 3.980 10.466 -13.760 1.00 90.81 75 LEU A O 1
ATOM 608 N N . GLY A 1 76 ? 3.275 11.345 -11.829 1.00 89.50 76 GLY A N 1
ATOM 609 C CA . GLY A 1 76 ? 2.357 12.312 -12.437 1.00 89.50 76 GLY A CA 1
ATOM 610 C C . GLY A 1 76 ? 0.911 12.122 -11.994 1.00 89.50 76 GLY A C 1
ATOM 611 O O . GLY A 1 76 ? 0.657 11.604 -10.912 1.00 89.50 76 GLY A O 1
ATOM 612 N N . PHE A 1 77 ? -0.039 12.592 -12.801 1.00 90.19 77 PHE A N 1
ATOM 613 C CA . PHE A 1 77 ? -1.471 12.590 -12.466 1.00 90.19 77 PHE A CA 1
ATOM 614 C C . PHE A 1 77 ? -2.265 11.513 -13.217 1.00 90.19 77 PHE A C 1
ATOM 616 O O . PHE A 1 77 ? -3.319 11.091 -12.746 1.00 90.19 77 PHE A O 1
ATOM 623 N N . ASP A 1 78 ? -1.746 11.038 -14.351 1.00 92.69 78 ASP A N 1
ATOM 624 C CA . ASP A 1 78 ? -2.391 10.017 -15.174 1.00 92.69 78 ASP A CA 1
ATOM 625 C C . ASP A 1 78 ? -1.977 8.594 -14.76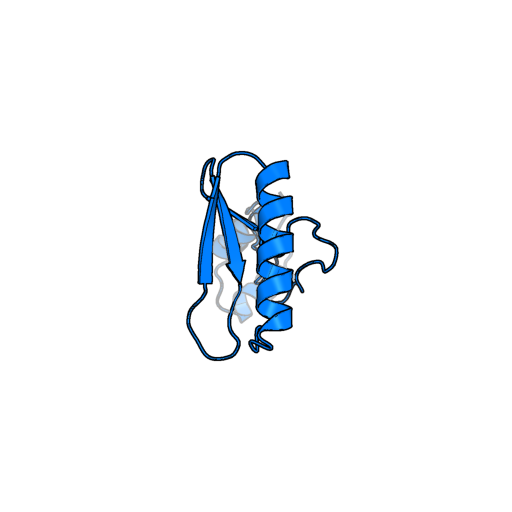1 1.00 92.69 78 ASP A C 1
ATOM 627 O O . ASP A 1 78 ? -0.805 8.309 -14.503 1.00 92.69 78 ASP A O 1
ATOM 631 N N . LEU A 1 79 ? -2.957 7.690 -14.701 1.00 87.44 79 LEU A N 1
ATOM 632 C CA . LEU A 1 79 ? -2.771 6.312 -14.252 1.00 87.44 79 LEU A CA 1
ATOM 633 C C . LEU A 1 79 ? -2.045 5.462 -15.302 1.00 87.44 79 LEU A C 1
ATOM 635 O O . LEU A 1 79 ? -1.200 4.639 -14.944 1.00 87.44 79 LEU A O 1
ATOM 639 N N . GLU A 1 80 ? -2.373 5.624 -16.585 1.00 89.94 80 GLU A N 1
ATOM 640 C CA . GLU A 1 80 ? -1.791 4.795 -17.645 1.00 89.94 80 GLU A CA 1
ATOM 641 C C . GLU A 1 80 ? -0.314 5.115 -17.854 1.00 89.94 80 GLU A C 1
ATOM 643 O O . GLU A 1 80 ? 0.524 4.209 -17.918 1.00 89.94 80 GLU A O 1
ATOM 648 N N . GLN A 1 81 ? 0.023 6.405 -17.880 1.00 90.44 81 GLN A N 1
ATOM 649 C CA . GLN A 1 81 ? 1.412 6.854 -17.907 1.00 90.44 81 GLN A CA 1
ATOM 650 C C . GLN A 1 81 ? 2.183 6.390 -16.666 1.00 90.44 81 GLN A C 1
ATOM 652 O O . GLN A 1 81 ? 3.294 5.871 -16.804 1.00 90.44 81 GLN A O 1
ATOM 657 N N . ALA A 1 82 ? 1.585 6.482 -15.471 1.00 90.62 82 ALA A N 1
ATOM 658 C CA . ALA A 1 82 ? 2.219 6.012 -14.242 1.00 90.62 82 ALA A CA 1
ATOM 659 C C . ALA A 1 82 ? 2.523 4.503 -14.278 1.00 90.62 82 ALA A C 1
ATOM 661 O O . ALA A 1 82 ? 3.586 4.075 -13.830 1.00 90.62 82 ALA A O 1
ATOM 662 N N . ARG A 1 83 ? 1.639 3.684 -14.860 1.00 90.50 83 ARG A N 1
ATOM 663 C CA . ARG A 1 83 ? 1.891 2.243 -15.039 1.00 90.50 83 ARG A CA 1
ATOM 664 C C . ARG A 1 83 ? 3.076 1.976 -15.968 1.00 90.50 83 ARG A C 1
ATOM 666 O O . ARG A 1 83 ? 3.965 1.219 -15.590 1.00 90.50 83 ARG A O 1
ATOM 673 N N . LYS A 1 84 ? 3.140 2.647 -17.124 1.00 91.75 84 LYS A N 1
ATOM 674 C CA . LYS A 1 84 ? 4.265 2.507 -18.070 1.00 91.75 84 LYS A CA 1
ATOM 675 C C . LYS A 1 84 ? 5.601 2.888 -17.427 1.00 91.75 84 LYS A C 1
ATOM 677 O O . LYS A 1 84 ? 6.581 2.160 -17.560 1.00 91.75 84 LYS A O 1
ATOM 682 N N . GLN A 1 85 ? 5.631 4.003 -16.697 1.00 90.19 85 GLN A N 1
ATOM 683 C CA . GLN A 1 85 ? 6.837 4.461 -16.005 1.00 90.19 85 GLN A CA 1
ATOM 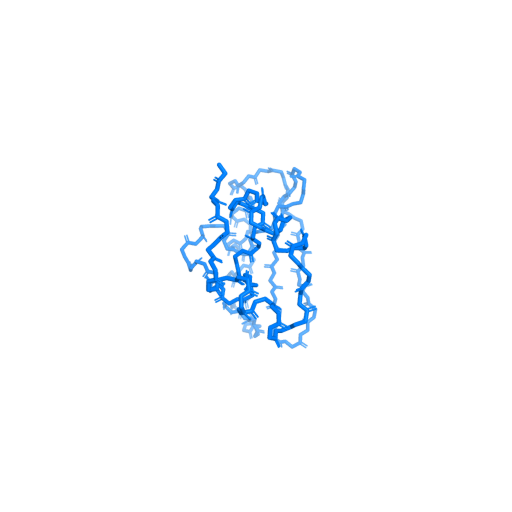684 C C . GLN A 1 85 ? 7.239 3.529 -14.857 1.00 90.19 85 GLN A C 1
ATOM 686 O O . GLN A 1 85 ? 8.421 3.230 -14.700 1.00 90.19 85 GLN A O 1
ATOM 691 N N . ARG A 1 86 ? 6.273 3.018 -14.082 1.00 90.75 86 ARG A N 1
ATOM 692 C CA . ARG A 1 86 ? 6.524 1.993 -13.060 1.00 90.75 86 ARG A CA 1
ATOM 693 C C . ARG A 1 86 ? 7.191 0.766 -13.673 1.00 90.75 86 ARG A C 1
ATOM 695 O O . ARG A 1 86 ? 8.165 0.276 -13.114 1.00 90.75 86 ARG A O 1
ATOM 702 N N . ASP A 1 87 ? 6.665 0.262 -14.786 1.00 89.81 87 ASP A N 1
ATOM 703 C CA . ASP A 1 87 ? 7.175 -0.964 -15.405 1.00 89.81 87 ASP A CA 1
ATOM 704 C C . ASP A 1 87 ? 8.605 -0.777 -15.929 1.00 89.81 87 ASP A C 1
ATOM 706 O O . ASP A 1 87 ? 9.446 -1.654 -15.725 1.00 89.81 87 ASP A O 1
ATOM 710 N N . ALA A 1 88 ? 8.919 0.396 -16.488 1.00 90.75 88 ALA A N 1
ATOM 711 C CA . ALA A 1 88 ? 10.285 0.766 -16.860 1.00 90.75 88 ALA A CA 1
ATOM 712 C C . ALA A 1 88 ? 11.227 0.812 -15.640 1.00 90.75 88 ALA A C 1
ATOM 714 O O . ALA A 1 88 ? 12.283 0.178 -15.647 1.00 90.75 88 ALA A O 1
ATOM 715 N N . LEU A 1 89 ? 10.818 1.478 -14.553 1.00 88.62 89 LEU A N 1
ATOM 716 C CA . LEU A 1 89 ? 11.607 1.563 -13.316 1.00 88.62 89 LEU A CA 1
ATOM 717 C C . LEU A 1 89 ? 11.814 0.191 -12.661 1.00 88.62 89 LEU A C 1
ATOM 719 O O . LEU A 1 89 ? 12.901 -0.106 -12.167 1.00 88.62 89 LEU A O 1
ATOM 723 N N . LEU A 1 90 ? 10.798 -0.675 -12.672 1.00 87.38 90 LEU A N 1
ATOM 724 C CA . LEU A 1 90 ? 10.920 -2.047 -12.178 1.00 87.38 90 LEU A CA 1
ATOM 725 C C . LEU A 1 90 ? 11.890 -2.868 -13.029 1.00 87.38 90 LEU A C 1
ATOM 727 O O . LEU A 1 90 ? 12.682 -3.625 -12.467 1.00 87.38 90 LEU A O 1
ATOM 731 N N . ALA A 1 91 ? 11.855 -2.722 -14.356 1.00 88.38 91 ALA A N 1
ATOM 732 C CA . ALA A 1 91 ? 12.799 -3.390 -15.247 1.00 88.38 91 ALA A CA 1
ATOM 733 C C . ALA A 1 91 ? 14.244 -2.944 -14.965 1.00 88.38 91 ALA A C 1
ATOM 735 O O . ALA A 1 91 ? 15.130 -3.790 -14.835 1.00 88.38 91 ALA A O 1
ATOM 736 N N . GLU A 1 92 ? 14.474 -1.643 -14.769 1.00 87.44 92 GLU A N 1
ATOM 737 C CA . GLU A 1 92 ? 15.786 -1.112 -14.382 1.00 87.44 92 GLU A CA 1
ATOM 738 C C . GLU A 1 92 ? 16.262 -1.635 -13.021 1.00 87.44 92 GLU A C 1
ATOM 740 O O . GLU A 1 92 ? 17.425 -2.015 -12.874 1.00 87.44 92 GLU A O 1
ATOM 745 N N . LEU A 1 93 ? 15.381 -1.671 -12.016 1.00 83.38 93 LEU A N 1
ATOM 746 C CA . LEU A 1 93 ? 15.720 -2.168 -10.680 1.00 83.38 93 LEU A CA 1
ATOM 747 C C . LEU A 1 93 ? 16.058 -3.662 -10.696 1.00 83.38 93 LEU A C 1
ATOM 749 O O . LEU A 1 93 ? 17.015 -4.080 -10.037 1.00 83.38 93 LEU A O 1
ATOM 753 N N . LYS A 1 94 ? 15.318 -4.454 -11.484 1.00 82.25 94 LYS A N 1
ATOM 754 C CA . LYS A 1 94 ? 15.614 -5.874 -11.720 1.00 82.25 94 LYS A CA 1
ATOM 755 C C . LYS A 1 94 ? 16.958 -6.052 -12.427 1.00 82.25 94 LYS A C 1
ATOM 757 O O . LYS A 1 94 ? 17.761 -6.874 -11.991 1.00 82.25 94 LYS A O 1
ATOM 762 N N . ALA A 1 95 ? 17.240 -5.254 -13.458 1.00 82.50 95 ALA A N 1
ATOM 763 C CA . ALA A 1 95 ? 18.513 -5.295 -14.179 1.00 82.50 95 ALA A CA 1
ATOM 764 C C . ALA A 1 95 ? 19.708 -4.951 -13.272 1.00 82.50 95 ALA A C 1
ATOM 766 O O . ALA A 1 95 ? 20.749 -5.602 -13.337 1.00 82.50 95 ALA A O 1
ATOM 767 N N . LYS A 1 96 ? 19.538 -3.983 -12.362 1.00 78.88 96 LYS A N 1
ATOM 768 C CA . LYS A 1 96 ? 20.556 -3.574 -11.380 1.00 78.88 96 LYS A CA 1
ATOM 769 C C . LYS A 1 96 ? 20.745 -4.576 -10.223 1.00 78.88 96 LYS A C 1
ATOM 771 O O . LYS A 1 96 ? 21.569 -4.318 -9.351 1.00 78.88 96 LYS A O 1
ATOM 776 N N . LYS A 1 97 ? 20.003 -5.698 -10.192 1.00 69.94 97 LYS A N 1
ATOM 777 C CA . LYS A 1 97 ? 19.990 -6.701 -9.102 1.00 69.94 97 LYS A CA 1
ATOM 778 C C . LYS A 1 97 ? 19.849 -6.077 -7.706 1.00 69.94 97 LYS A C 1
ATOM 780 O O . LYS A 1 97 ? 20.411 -6.576 -6.731 1.00 69.94 97 LYS A O 1
ATOM 785 N N . VAL A 1 98 ? 19.112 -4.972 -7.597 1.00 65.12 98 VAL A N 1
ATOM 786 C CA . VAL A 1 98 ? 18.884 -4.328 -6.300 1.00 65.12 98 VAL A CA 1
ATOM 787 C C . VAL A 1 98 ? 17.980 -5.244 -5.480 1.00 65.12 98 VAL A C 1
ATOM 789 O O . VAL A 1 98 ? 16.911 -5.638 -5.937 1.00 65.12 98 VAL A O 1
ATOM 792 N N . ALA A 1 99 ? 18.402 -5.602 -4.269 1.00 60.09 99 ALA A N 1
ATOM 793 C CA . ALA A 1 99 ? 17.601 -6.423 -3.370 1.00 60.09 99 ALA A CA 1
ATOM 794 C C . ALA A 1 99 ? 16.429 -5.600 -2.798 1.00 60.09 99 ALA A C 1
ATOM 796 O O . ALA A 1 99 ? 16.556 -4.965 -1.751 1.00 60.09 99 ALA A O 1
ATOM 797 N N . PHE A 1 100 ? 15.280 -5.603 -3.473 1.00 63.53 100 PHE A N 1
ATOM 798 C CA . PHE A 1 100 ? 14.023 -5.073 -2.935 1.00 63.53 100 PHE A CA 1
ATOM 799 C C . PHE A 1 100 ? 13.097 -6.208 -2.479 1.00 63.53 100 PHE A C 1
ATOM 801 O O . PHE A 1 100 ? 13.275 -7.370 -2.856 1.00 63.53 100 PHE A O 1
ATOM 808 N N . THR A 1 101 ? 12.168 -5.905 -1.573 1.00 56.75 101 THR A N 1
ATOM 809 C CA . THR A 1 101 ? 11.138 -6.861 -1.155 1.00 56.75 101 THR A CA 1
ATOM 810 C C . THR A 1 101 ? 10.032 -6.901 -2.207 1.00 56.75 101 THR A C 1
ATOM 812 O O . THR A 1 101 ? 9.450 -5.869 -2.545 1.00 56.75 101 THR A O 1
ATOM 815 N N . GLU A 1 102 ? 9.770 -8.092 -2.751 1.00 53.41 102 GLU A N 1
ATOM 816 C CA . GLU A 1 102 ? 8.627 -8.335 -3.638 1.00 53.41 102 GLU A CA 1
ATOM 817 C C . GLU A 1 102 ? 7.314 -8.445 -2.866 1.00 53.41 102 GLU A C 1
ATOM 819 O O . GLU A 1 102 ? 7.293 -9.055 -1.775 1.00 53.41 102 GLU A O 1
#

Foldseek 3Di:
DDDQDPVNVVVCVVVPHDPVRSVVVVPPPPVPPPDDDCPPVDPDPPDLCVQWDDDPQWIWRWFAAPVDDIDIGTQGRDDVSSSVVNVVVVVVCVVVVGRTDD